Protein AF-A0A094FTR7-F1 (afdb_monomer_lite)

Structure (mmCIF, N/CA/C/O backbone):
data_AF-A0A094FTR7-F1
#
_entry.id   AF-A0A094FTR7-F1
#
loop_
_atom_site.group_PDB
_atom_site.id
_atom_site.type_symbol
_atom_site.label_atom_id
_atom_site.label_alt_id
_atom_site.label_comp_id
_atom_site.label_asym_id
_atom_site.label_entity_id
_atom_site.label_seq_id
_atom_site.pdbx_PDB_ins_code
_atom_site.Cartn_x
_atom_site.Cartn_y
_atom_site.Cartn_z
_atom_site.occupancy
_atom_site.B_iso_or_equiv
_atom_site.auth_seq_id
_atom_site.auth_comp_id
_atom_site.auth_asym_id
_atom_site.auth_atom_id
_atom_site.pdbx_PDB_model_num
ATOM 1 N N . MET A 1 1 ? 29.948 -7.584 -1.948 1.00 52.72 1 MET A N 1
ATOM 2 C CA . MET A 1 1 ? 29.540 -8.337 -3.158 1.00 52.72 1 MET A CA 1
ATOM 3 C C . MET A 1 1 ? 30.777 -8.571 -4.009 1.00 52.72 1 MET A C 1
ATOM 5 O O . MET A 1 1 ? 31.458 -7.601 -4.299 1.00 52.72 1 MET A O 1
ATOM 9 N N . LEU A 1 2 ? 31.102 -9.826 -4.336 1.00 56.22 2 LEU A N 1
ATOM 10 C CA . LEU A 1 2 ? 32.446 -10.232 -4.783 1.00 56.22 2 LEU A CA 1
ATOM 11 C C . LEU A 1 2 ? 32.675 -10.207 -6.314 1.00 56.22 2 LEU A C 1
ATOM 13 O O . LEU A 1 2 ? 33.816 -10.336 -6.733 1.00 56.22 2 LEU A O 1
ATOM 17 N N . PHE A 1 3 ? 31.630 -10.044 -7.142 1.00 70.44 3 PHE A N 1
ATOM 18 C CA . PHE A 1 3 ? 31.714 -10.298 -8.597 1.00 70.44 3 PHE A CA 1
ATOM 19 C C . PHE A 1 3 ? 31.201 -9.174 -9.520 1.00 70.44 3 PHE A C 1
ATOM 21 O O . PHE A 1 3 ? 31.136 -9.369 -10.723 1.00 70.44 3 PHE A O 1
ATOM 28 N N . GLY A 1 4 ? 30.809 -8.002 -9.007 1.00 75.88 4 GLY A N 1
ATOM 29 C CA . GLY A 1 4 ? 30.413 -6.854 -9.852 1.00 75.88 4 GLY A CA 1
ATOM 30 C C . GLY A 1 4 ? 29.064 -6.965 -10.591 1.00 75.88 4 GLY A C 1
ATOM 31 O O . GLY A 1 4 ? 28.481 -5.940 -10.920 1.00 75.88 4 GLY A O 1
ATOM 32 N N . TYR A 1 5 ? 28.486 -8.160 -10.737 1.00 84.12 5 TYR A N 1
ATOM 33 C CA . TYR A 1 5 ? 27.235 -8.415 -11.478 1.00 84.12 5 TYR A CA 1
ATOM 34 C C . TYR A 1 5 ? 25.938 -7.923 -10.814 1.00 84.12 5 TYR A C 1
ATOM 36 O O . TYR A 1 5 ? 24.842 -8.304 -11.218 1.00 84.12 5 TYR A O 1
ATOM 44 N N . ARG A 1 6 ? 26.027 -7.092 -9.768 1.00 85.50 6 ARG A N 1
ATOM 45 C CA . ARG A 1 6 ? 24.853 -6.626 -9.015 1.00 85.50 6 ARG A CA 1
ATOM 46 C C . ARG A 1 6 ? 23.843 -5.943 -9.937 1.00 85.50 6 ARG A C 1
ATOM 48 O O . ARG A 1 6 ? 22.662 -6.262 -9.880 1.00 85.50 6 ARG A O 1
ATOM 55 N N . MET A 1 7 ? 24.313 -5.006 -10.758 1.00 85.25 7 MET A N 1
ATOM 56 C CA . MET A 1 7 ? 23.433 -4.217 -11.622 1.00 85.25 7 MET A CA 1
ATOM 57 C C . MET A 1 7 ? 22.821 -5.063 -12.732 1.00 85.25 7 MET A C 1
ATOM 59 O O . MET A 1 7 ? 21.637 -4.931 -13.010 1.00 85.25 7 MET A O 1
ATOM 63 N N . GLU A 1 8 ? 23.582 -5.992 -13.301 1.00 87.62 8 GLU A N 1
ATOM 64 C CA . GLU A 1 8 ? 23.090 -6.908 -14.332 1.00 87.62 8 GLU A CA 1
ATOM 65 C C . GLU A 1 8 ? 22.018 -7.854 -13.785 1.00 87.62 8 GLU A C 1
ATOM 67 O O . GLU A 1 8 ? 20.966 -8.007 -14.402 1.00 87.62 8 GLU A O 1
ATOM 72 N N . ALA A 1 9 ? 22.233 -8.419 -12.592 1.00 90.00 9 ALA A N 1
ATOM 73 C CA . ALA A 1 9 ? 21.242 -9.256 -11.922 1.00 90.00 9 ALA A CA 1
ATOM 74 C C . ALA A 1 9 ? 19.957 -8.475 -11.600 1.00 90.00 9 ALA A C 1
ATOM 76 O O . ALA A 1 9 ? 18.862 -8.960 -11.880 1.00 90.00 9 ALA A O 1
ATOM 77 N N . ILE A 1 10 ? 20.080 -7.250 -11.073 1.00 89.44 10 ILE A N 1
ATOM 78 C CA . ILE A 1 10 ? 18.929 -6.366 -10.826 1.00 89.44 10 ILE A CA 1
ATOM 79 C C . ILE A 1 10 ? 18.196 -6.065 -12.138 1.00 89.44 10 ILE A C 1
ATOM 81 O O . ILE A 1 10 ? 16.976 -6.153 -12.186 1.00 89.44 10 ILE A O 1
ATOM 85 N N . SER A 1 11 ? 18.932 -5.779 -13.210 1.00 91.56 11 SER A N 1
ATOM 86 C CA . SER A 1 11 ? 18.371 -5.462 -14.524 1.00 91.56 11 SER A CA 1
ATOM 87 C C . SER A 1 11 ? 17.614 -6.643 -15.149 1.00 91.56 11 SER A C 1
ATOM 89 O O . SER A 1 11 ? 16.580 -6.448 -15.787 1.00 91.56 11 SER A O 1
ATOM 91 N N . ILE A 1 12 ? 18.085 -7.879 -14.939 1.00 93.31 12 ILE A N 1
ATOM 92 C CA . ILE A 1 12 ? 17.362 -9.099 -15.337 1.00 93.31 12 ILE A CA 1
ATOM 93 C C . ILE A 1 12 ? 16.065 -9.234 -14.537 1.00 93.31 12 ILE A C 1
ATOM 95 O O . ILE A 1 12 ? 15.019 -9.472 -15.128 1.00 93.31 12 ILE A O 1
ATOM 99 N N . LEU A 1 13 ? 16.100 -9.036 -13.216 1.00 93.06 13 LEU A N 1
ATOM 100 C CA . LEU A 1 13 ? 14.882 -9.066 -12.400 1.00 93.06 13 LEU A CA 1
ATOM 101 C C . LEU A 1 13 ? 13.887 -7.979 -12.833 1.00 93.06 13 LEU A C 1
ATOM 103 O O . LEU A 1 13 ? 12.698 -8.260 -12.978 1.00 93.06 13 LEU A O 1
ATOM 107 N N . GLY A 1 14 ? 14.370 -6.768 -13.111 1.00 91.81 14 GLY A N 1
ATOM 108 C CA . GLY A 1 14 ? 13.555 -5.675 -13.632 1.00 91.81 14 GLY A CA 1
ATOM 109 C C . GLY A 1 14 ? 12.825 -6.066 -14.917 1.00 91.81 14 GLY A C 1
ATOM 110 O O . GLY A 1 14 ? 11.600 -5.969 -14.996 1.00 91.81 14 GLY A O 1
ATOM 111 N N . ARG A 1 15 ? 13.562 -6.595 -15.899 1.00 92.56 15 ARG A N 1
ATOM 112 C CA . ARG A 1 15 ? 12.998 -6.965 -17.205 1.00 92.56 15 ARG A CA 1
ATOM 113 C C . ARG A 1 15 ? 12.105 -8.197 -17.177 1.00 92.56 15 ARG A C 1
ATOM 115 O O . ARG A 1 15 ? 11.025 -8.158 -17.755 1.00 92.56 15 ARG A O 1
ATOM 122 N N . GLU A 1 16 ? 12.556 -9.269 -16.539 1.00 94.31 16 GLU A N 1
ATOM 123 C CA . GLU A 1 16 ? 11.939 -10.595 -16.670 1.00 94.31 16 GLU A CA 1
ATOM 124 C C . GLU A 1 16 ? 10.885 -10.875 -15.591 1.00 94.31 16 GLU A C 1
ATOM 126 O O . GLU A 1 16 ? 10.042 -11.753 -15.759 1.00 94.31 16 GLU A O 1
ATOM 131 N N . VAL A 1 17 ? 10.925 -10.154 -14.464 1.00 93.00 17 VAL A N 1
ATOM 132 C CA . VAL A 1 17 ? 10.054 -10.415 -13.305 1.00 93.00 17 VAL A CA 1
ATOM 133 C C . VAL A 1 17 ? 9.151 -9.223 -13.020 1.00 93.00 17 VAL A C 1
ATOM 135 O O . VAL A 1 17 ? 7.939 -9.399 -12.885 1.00 93.00 17 VAL A O 1
ATOM 138 N N . MET A 1 18 ? 9.715 -8.019 -12.936 1.00 93.81 18 MET A N 1
ATOM 139 C CA . MET A 1 18 ? 8.981 -6.831 -12.494 1.00 93.81 18 MET A CA 1
ATOM 140 C C . MET A 1 18 ? 8.134 -6.213 -13.611 1.00 93.81 18 MET A C 1
ATOM 142 O O . MET A 1 18 ? 6.941 -6.000 -13.416 1.00 93.81 18 MET A O 1
ATOM 146 N N . ASN A 1 19 ? 8.700 -5.989 -14.800 1.00 93.38 19 ASN A N 1
ATOM 147 C CA . ASN A 1 19 ? 7.957 -5.399 -15.920 1.00 93.38 19 ASN A CA 1
ATOM 148 C C . ASN A 1 19 ? 6.713 -6.203 -16.339 1.00 93.38 19 ASN A C 1
ATOM 150 O O . ASN A 1 19 ? 5.685 -5.571 -16.567 1.00 93.38 19 ASN A O 1
ATOM 154 N N . PRO A 1 20 ? 6.729 -7.553 -16.404 1.00 95.00 20 PRO A N 1
ATOM 155 C CA . PRO A 1 20 ? 5.530 -8.318 -16.754 1.00 95.00 20 PRO A CA 1
ATOM 156 C C . PRO A 1 20 ? 4.372 -8.154 -15.764 1.00 95.00 20 PRO A C 1
ATOM 158 O O . PRO A 1 20 ? 3.220 -8.336 -16.143 1.00 95.00 20 PRO A O 1
ATOM 161 N N . ARG A 1 21 ? 4.669 -7.822 -14.501 1.00 93.50 21 ARG A N 1
ATOM 162 C CA . ARG A 1 21 ? 3.660 -7.530 -13.471 1.00 93.50 21 ARG A CA 1
ATOM 163 C C . ARG A 1 21 ? 3.138 -6.095 -13.564 1.00 93.50 21 ARG A C 1
ATOM 165 O O . ARG A 1 21 ? 2.007 -5.832 -13.164 1.00 93.50 21 ARG A O 1
ATOM 172 N N . GLY A 1 22 ? 3.959 -5.174 -14.067 1.00 92.75 22 GLY A N 1
ATOM 173 C CA . GLY A 1 22 ? 3.691 -3.739 -14.011 1.00 92.75 22 GLY A CA 1
ATOM 174 C C . GLY A 1 22 ? 3.701 -3.202 -12.578 1.00 92.75 22 GLY A C 1
ATOM 175 O O . GLY A 1 22 ? 3.926 -3.938 -11.610 1.00 92.75 22 GLY A O 1
ATOM 176 N N . LEU A 1 23 ? 3.452 -1.901 -12.428 1.00 90.56 23 LEU A N 1
ATOM 177 C CA . LEU A 1 23 ? 3.469 -1.254 -11.116 1.00 90.56 23 LEU A CA 1
ATOM 178 C C . LEU A 1 23 ? 2.322 -1.758 -10.233 1.00 90.56 23 LEU A C 1
ATOM 180 O O . LEU A 1 23 ? 2.530 -2.095 -9.070 1.00 90.56 23 LEU A O 1
ATOM 184 N N . ILE A 1 24 ? 1.120 -1.851 -10.806 1.00 92.75 24 ILE A N 1
ATOM 185 C CA . ILE A 1 24 ? -0.082 -2.293 -10.087 1.00 92.75 24 ILE A CA 1
ATOM 186 C C . ILE A 1 24 ? 0.038 -3.759 -9.660 1.00 92.75 24 ILE A C 1
ATOM 188 O O . ILE A 1 24 ? -0.253 -4.077 -8.510 1.00 92.75 24 ILE A O 1
ATOM 192 N N . GLY A 1 25 ? 0.506 -4.647 -10.546 1.00 94.31 25 GLY A N 1
ATOM 193 C CA . GLY A 1 25 ? 0.660 -6.064 -10.209 1.00 94.31 25 GLY A CA 1
ATOM 194 C C . GLY A 1 25 ? 1.690 -6.293 -9.104 1.00 94.31 25 GLY A C 1
ATOM 195 O O . GLY A 1 25 ? 1.465 -7.109 -8.219 1.00 94.31 25 GLY A O 1
ATOM 196 N N . LEU A 1 26 ? 2.780 -5.518 -9.079 1.00 92.31 26 LEU A N 1
ATOM 197 C CA . LEU A 1 26 ? 3.721 -5.544 -7.953 1.00 92.31 26 LEU A CA 1
ATOM 198 C C . LEU A 1 26 ? 3.116 -4.993 -6.658 1.00 92.31 26 LEU A C 1
ATOM 200 O O . LEU A 1 26 ? 3.463 -5.448 -5.567 1.00 92.31 26 LEU A O 1
ATOM 204 N N . GLY A 1 27 ? 2.202 -4.033 -6.767 1.00 92.25 27 GLY A N 1
ATOM 205 C CA . GLY A 1 27 ? 1.388 -3.586 -5.647 1.00 92.25 27 GLY A CA 1
ATOM 206 C C . GLY A 1 27 ? 0.524 -4.713 -5.071 1.00 92.25 27 GLY A C 1
ATOM 207 O O . GLY A 1 27 ? 0.501 -4.893 -3.856 1.00 92.25 27 GLY A O 1
ATOM 208 N N . TYR A 1 28 ? -0.106 -5.526 -5.924 1.00 95.50 28 TYR A N 1
ATOM 209 C CA . TYR A 1 28 ? -0.847 -6.719 -5.493 1.00 95.50 28 TYR A CA 1
ATOM 210 C C . TYR A 1 28 ? 0.059 -7.765 -4.843 1.00 95.50 28 TYR A C 1
ATOM 212 O O . TYR A 1 28 ? -0.261 -8.251 -3.763 1.00 95.50 28 TYR A O 1
ATOM 220 N N . ASP A 1 29 ? 1.228 -8.041 -5.427 1.00 94.31 29 ASP A N 1
ATOM 221 C CA . ASP A 1 29 ? 2.216 -8.937 -4.813 1.00 94.31 29 ASP A CA 1
ATOM 222 C C . ASP A 1 29 ? 2.646 -8.425 -3.424 1.00 94.31 29 ASP A C 1
ATOM 224 O O . ASP A 1 29 ? 2.826 -9.206 -2.492 1.00 94.31 29 ASP A O 1
ATOM 228 N N . THR A 1 30 ? 2.776 -7.107 -3.253 1.00 91.19 30 THR A N 1
ATOM 229 C CA . THR A 1 30 ? 3.115 -6.513 -1.950 1.00 91.19 30 THR A CA 1
ATOM 230 C C . THR A 1 30 ? 2.000 -6.744 -0.930 1.00 91.19 30 THR A C 1
ATOM 232 O O . THR A 1 30 ? 2.278 -7.114 0.208 1.00 91.19 30 THR A O 1
ATOM 235 N N . ILE A 1 31 ? 0.739 -6.567 -1.331 1.00 93.38 31 ILE A N 1
ATOM 236 C CA . ILE A 1 31 ? -0.428 -6.831 -0.475 1.00 93.38 31 ILE A CA 1
ATOM 237 C C . ILE A 1 31 ? -0.462 -8.305 -0.060 1.00 93.38 31 ILE A C 1
ATOM 239 O O . ILE A 1 31 ? -0.669 -8.609 1.115 1.00 93.38 31 ILE A O 1
ATOM 243 N N . ASP A 1 32 ? -0.202 -9.202 -1.007 1.00 93.88 32 ASP A N 1
ATOM 244 C CA . ASP A 1 32 ? -0.304 -10.646 -0.819 1.00 93.88 32 ASP A CA 1
ATOM 245 C C . ASP A 1 32 ? 0.809 -11.232 0.050 1.00 93.88 32 ASP A C 1
ATOM 247 O O . ASP A 1 32 ? 0.559 -12.139 0.847 1.00 93.88 32 ASP A O 1
ATOM 251 N N . TYR A 1 33 ? 2.040 -10.750 -0.129 1.00 90.44 33 TYR A N 1
ATOM 252 C CA . TYR A 1 33 ? 3.232 -11.428 0.383 1.00 90.44 33 TYR A CA 1
ATOM 253 C C . TYR A 1 33 ? 4.028 -10.617 1.407 1.00 90.44 33 TYR A C 1
ATOM 255 O O . TYR A 1 33 ? 4.888 -11.194 2.067 1.00 90.44 33 TYR A O 1
ATOM 263 N N . CYS A 1 34 ? 3.745 -9.321 1.581 1.00 88.19 34 CYS A N 1
ATOM 264 C CA . CYS A 1 34 ? 4.453 -8.457 2.537 1.00 88.19 34 CYS A CA 1
ATOM 265 C C . CYS A 1 34 ? 3.591 -8.061 3.748 1.00 88.19 34 CYS A C 1
ATOM 267 O O . CYS A 1 34 ? 3.825 -7.029 4.381 1.00 88.19 34 CYS A O 1
ATOM 269 N N . GLY A 1 35 ? 2.570 -8.861 4.071 1.00 85.00 35 GLY A N 1
ATOM 270 C CA . GLY A 1 35 ? 1.661 -8.591 5.186 1.00 85.00 35 GLY A CA 1
ATOM 271 C C . GLY A 1 35 ? 2.378 -8.471 6.532 1.00 85.00 35 GLY A C 1
ATOM 272 O O . GLY A 1 35 ? 2.071 -7.568 7.304 1.00 85.00 35 GLY A O 1
ATOM 273 N N . ALA A 1 36 ? 3.387 -9.313 6.785 1.00 81.31 36 ALA A N 1
ATOM 274 C CA . ALA A 1 36 ? 4.169 -9.257 8.019 1.00 81.31 36 ALA A CA 1
ATOM 275 C C . ALA A 1 36 ? 4.879 -7.902 8.171 1.00 81.31 36 ALA A C 1
ATOM 277 O O . ALA A 1 36 ? 4.792 -7.276 9.224 1.00 81.31 36 ALA A O 1
ATOM 278 N N . GLU A 1 37 ? 5.513 -7.416 7.104 1.00 80.81 37 GLU A N 1
ATOM 279 C CA . GLU A 1 37 ? 6.200 -6.128 7.055 1.00 80.81 37 GLU A CA 1
ATOM 280 C C . GLU A 1 37 ? 5.239 -4.944 7.215 1.00 80.81 37 GLU A C 1
ATOM 282 O O . GLU A 1 37 ? 5.596 -3.958 7.860 1.00 80.81 37 GLU A O 1
ATOM 287 N N . LEU A 1 38 ? 4.030 -5.033 6.652 1.00 82.38 38 LEU A N 1
ATOM 288 C CA . LEU A 1 38 ? 2.992 -4.003 6.773 1.00 82.38 38 LEU A CA 1
ATOM 289 C C . LEU A 1 38 ? 2.382 -3.961 8.178 1.00 82.38 38 LEU A C 1
ATOM 291 O O . LEU A 1 38 ? 2.144 -2.880 8.725 1.00 82.38 38 LEU A O 1
ATOM 295 N N . ALA A 1 39 ? 2.156 -5.132 8.769 1.00 75.06 39 ALA A N 1
ATOM 296 C CA . ALA A 1 39 ? 1.552 -5.259 10.081 1.00 75.06 39 ALA A CA 1
ATOM 297 C C . ALA A 1 39 ? 2.498 -4.845 11.206 1.00 75.06 39 ALA A C 1
ATOM 299 O O . ALA A 1 39 ? 1.999 -4.378 12.226 1.00 75.06 39 ALA A O 1
ATOM 300 N N . THR A 1 40 ? 3.824 -5.002 11.030 1.00 64.50 40 THR A N 1
ATOM 301 C CA . THR A 1 40 ? 4.800 -5.040 12.133 1.00 64.50 40 THR A CA 1
ATOM 302 C C . THR A 1 40 ? 4.502 -4.039 13.251 1.00 64.50 40 THR A C 1
ATOM 304 O O . THR A 1 40 ? 4.806 -2.845 13.187 1.00 64.50 40 THR A O 1
ATOM 307 N N . VAL A 1 41 ? 3.927 -4.609 14.303 1.00 48.28 41 VAL A N 1
ATOM 308 C CA . VAL A 1 41 ? 3.957 -4.192 15.700 1.00 48.28 41 VAL A CA 1
ATOM 309 C C . VAL A 1 41 ? 5.062 -5.034 16.314 1.00 48.28 41 VAL A C 1
ATOM 311 O O . VAL A 1 41 ? 5.202 -6.185 15.905 1.00 48.28 41 VAL A O 1
ATOM 314 N N . CYS A 1 42 ? 5.848 -4.468 17.234 1.00 42.00 42 CYS A N 1
ATOM 315 C CA . CYS A 1 42 ? 6.909 -5.130 18.005 1.00 42.00 42 CYS A CA 1
ATOM 316 C C . CYS A 1 42 ? 6.985 -6.660 17.817 1.00 42.00 42 CYS A C 1
ATOM 318 O O . CYS A 1 42 ? 6.064 -7.354 18.257 1.00 42.00 42 CYS A O 1
ATOM 320 N N . PRO A 1 43 ? 8.056 -7.194 17.203 1.00 44.06 43 PRO A N 1
ATOM 321 C CA . PRO A 1 43 ? 8.167 -8.626 16.965 1.00 44.06 43 PRO A CA 1
ATOM 322 C C . PRO A 1 43 ? 7.948 -9.430 18.255 1.00 44.06 43 PRO A C 1
ATOM 324 O O . PRO A 1 43 ? 8.353 -8.964 19.329 1.00 44.06 43 PRO A O 1
ATOM 327 N N . PRO A 1 44 ? 7.346 -10.635 18.178 1.00 44.22 44 PRO A N 1
ATOM 328 C CA . PRO A 1 44 ? 7.236 -11.506 19.338 1.00 44.22 44 PRO A CA 1
ATOM 329 C C . PRO A 1 44 ? 8.632 -11.714 19.947 1.00 44.22 44 PRO A C 1
ATOM 331 O O . PRO A 1 44 ? 9.614 -11.796 19.204 1.00 44.22 44 PRO A O 1
ATOM 334 N N . PRO A 1 45 ? 8.753 -11.814 21.283 1.00 50.78 45 PRO A N 1
ATOM 335 C CA . PRO A 1 45 ? 10.051 -11.926 21.958 1.00 50.78 45 PRO A CA 1
ATOM 336 C C . PRO A 1 45 ? 10.865 -13.142 21.490 1.00 50.78 45 PRO A C 1
ATOM 338 O O . PRO A 1 45 ? 12.085 -13.165 21.620 1.00 50.78 45 PRO A O 1
ATOM 341 N N . GLU A 1 46 ? 10.185 -14.132 20.915 1.00 51.00 46 GLU A N 1
ATOM 342 C CA . GLU A 1 46 ? 10.755 -15.353 20.351 1.00 51.00 46 GLU A CA 1
ATOM 343 C C . GLU A 1 46 ? 11.400 -15.142 18.969 1.00 51.00 46 GLU A C 1
ATOM 345 O O . GLU A 1 46 ? 12.203 -15.968 18.537 1.00 51.00 46 GLU A O 1
ATOM 350 N N . PHE A 1 47 ? 11.085 -14.036 18.280 1.00 49.72 47 PHE A N 1
ATOM 351 C CA . PHE A 1 47 ? 11.573 -13.724 16.935 1.00 49.72 47 PHE A CA 1
ATOM 352 C C . PHE A 1 47 ? 11.878 -12.224 16.757 1.00 49.72 47 PHE A C 1
ATOM 354 O O . PHE A 1 47 ? 11.221 -11.547 15.965 1.00 49.72 47 PHE A O 1
ATOM 361 N N . PRO A 1 48 ? 12.866 -11.665 17.484 1.00 51.19 48 PRO A N 1
ATOM 362 C CA . PRO A 1 48 ? 13.204 -10.251 17.386 1.00 51.19 48 PRO A CA 1
ATOM 363 C C . PRO A 1 48 ? 13.654 -9.913 15.961 1.00 51.19 48 PRO A C 1
ATOM 365 O O . PRO A 1 48 ? 14.719 -10.332 15.507 1.00 51.19 48 PRO A O 1
ATOM 368 N N . LEU A 1 49 ? 12.840 -9.139 15.247 1.00 48.88 49 LEU A N 1
ATOM 369 C CA . LEU A 1 49 ? 13.252 -8.552 13.983 1.00 48.88 49 LEU A CA 1
ATOM 370 C C . LEU A 1 49 ? 14.352 -7.504 14.249 1.00 48.88 49 LEU A C 1
ATOM 372 O O . LEU A 1 49 ? 14.300 -6.794 15.260 1.00 48.88 49 LEU A O 1
ATOM 376 N N . PRO A 1 50 ? 15.370 -7.392 13.376 1.00 44.78 50 PRO A N 1
ATOM 377 C CA . PRO A 1 50 ? 16.380 -6.350 13.503 1.00 44.78 50 PRO A CA 1
ATOM 378 C C . PRO A 1 50 ? 15.713 -4.961 13.494 1.00 44.78 50 PRO A C 1
ATOM 380 O O . PRO A 1 50 ? 14.682 -4.791 12.849 1.00 44.78 50 PRO A O 1
ATOM 383 N N . PRO A 1 51 ? 16.308 -3.930 14.124 1.00 45.09 51 PRO A N 1
ATOM 384 C CA . PRO A 1 51 ? 15.735 -2.575 14.249 1.00 45.09 51 PRO A CA 1
ATOM 385 C C . PRO A 1 51 ? 15.496 -1.823 12.917 1.00 45.09 51 PRO A C 1
ATOM 387 O O . PRO A 1 51 ? 15.228 -0.627 12.923 1.00 45.09 51 PRO A O 1
ATOM 390 N N . LEU A 1 52 ? 15.622 -2.504 11.775 1.00 38.12 52 LEU A N 1
ATOM 391 C CA . LEU A 1 52 ? 15.537 -1.987 10.409 1.00 38.12 52 LEU A CA 1
ATOM 392 C C . LEU A 1 52 ? 14.360 -2.568 9.602 1.00 38.12 52 LEU A C 1
ATOM 394 O O . LEU A 1 52 ? 14.170 -2.167 8.455 1.00 38.12 52 LEU A O 1
ATOM 398 N N . THR A 1 53 ? 13.584 -3.511 10.144 1.00 41.75 53 THR A N 1
ATOM 399 C CA . THR A 1 53 ? 12.349 -3.986 9.494 1.00 41.75 53 THR A CA 1
ATOM 400 C C . THR A 1 53 ? 11.231 -2.981 9.716 1.00 41.75 53 THR A C 1
ATOM 402 O O . THR A 1 53 ? 10.961 -2.594 10.850 1.00 41.75 53 THR A O 1
ATOM 405 N N . SER A 1 54 ? 10.615 -2.556 8.616 1.00 45.34 54 SER A N 1
ATOM 406 C CA . SER A 1 54 ? 9.506 -1.607 8.534 1.00 45.34 54 SER A CA 1
ATOM 407 C C . SER A 1 54 ? 8.427 -1.875 9.583 1.00 45.34 54 SER A C 1
ATOM 409 O O . SER A 1 54 ? 7.701 -2.855 9.499 1.00 45.34 54 SER A O 1
ATOM 411 N N . GLN A 1 55 ? 8.327 -0.981 10.561 1.00 56.88 55 GLN A N 1
ATOM 412 C CA . GLN A 1 55 ? 7.239 -0.926 11.530 1.00 56.88 55 GLN A CA 1
ATOM 413 C C . GLN A 1 55 ? 6.262 0.128 11.027 1.00 56.88 55 GLN A C 1
ATOM 415 O O . GLN A 1 55 ? 6.545 1.321 11.120 1.00 56.88 55 GLN A O 1
ATOM 420 N N . ALA A 1 56 ? 5.184 -0.305 10.374 1.00 68.50 56 ALA A N 1
ATOM 421 C CA . ALA A 1 56 ? 4.249 0.617 9.743 1.00 68.50 56 ALA A CA 1
ATOM 422 C C . ALA A 1 56 ? 3.014 0.824 10.621 1.00 68.50 56 ALA A C 1
ATOM 424 O O . ALA A 1 56 ? 2.963 1.783 11.387 1.00 68.50 56 ALA A O 1
ATOM 425 N N . LEU A 1 57 ? 2.027 -0.070 10.541 1.00 75.06 57 LEU A N 1
ATOM 426 C CA . LEU A 1 57 ? 0.699 0.175 11.115 1.00 75.06 57 LEU A CA 1
ATOM 427 C C . LEU A 1 57 ? 0.673 0.080 12.648 1.00 75.06 57 LEU A C 1
ATOM 429 O O . LEU A 1 57 ? -0.008 0.865 13.308 1.00 75.06 57 LEU A O 1
ATOM 433 N N . GLY A 1 58 ? 1.476 -0.811 13.232 1.00 76.69 58 GLY A N 1
ATOM 434 C CA . GLY A 1 58 ? 1.566 -0.982 14.683 1.00 76.69 58 GLY A CA 1
ATOM 435 C C . GLY A 1 58 ? 2.018 0.239 15.469 1.00 76.69 58 GLY A C 1
ATOM 436 O O . GLY A 1 58 ? 1.549 0.476 16.587 1.00 76.69 58 GLY A O 1
ATOM 437 N N . GLU A 1 59 ? 2.916 1.030 14.884 1.00 82.12 59 GLU A N 1
ATOM 438 C CA . GLU A 1 59 ? 3.426 2.248 15.514 1.00 82.12 59 GLU A CA 1
ATOM 439 C C . GLU A 1 59 ? 2.316 3.281 15.699 1.00 82.12 59 GLU A C 1
ATOM 441 O O . GLU A 1 59 ? 2.257 3.940 16.738 1.00 82.12 59 GLU A O 1
ATOM 446 N N . PHE A 1 60 ? 1.363 3.356 14.767 1.00 84.31 60 PHE A N 1
ATOM 447 C CA . PHE A 1 60 ? 0.225 4.257 14.914 1.00 84.31 60 PHE A CA 1
ATOM 448 C C . PHE A 1 60 ? -0.636 3.889 16.129 1.00 84.31 60 PHE A C 1
ATOM 450 O O . PHE A 1 60 ? -1.049 4.775 16.878 1.00 84.31 60 PHE A O 1
ATOM 457 N N . ALA A 1 61 ? -0.821 2.596 16.413 1.00 84.50 61 ALA A N 1
ATOM 458 C CA . ALA A 1 61 ? -1.577 2.146 17.580 1.00 84.50 61 ALA A CA 1
ATOM 459 C C . ALA A 1 61 ? -0.837 2.429 18.900 1.00 84.50 61 ALA A C 1
ATOM 461 O O . ALA A 1 61 ? -1.411 2.938 19.865 1.00 84.50 61 ALA A O 1
ATOM 462 N N . SER A 1 62 ? 0.455 2.105 18.967 1.00 74.06 62 SER A N 1
ATOM 463 C CA . SER A 1 62 ? 1.154 1.910 20.248 1.00 74.06 62 SER A CA 1
ATOM 464 C C . SER A 1 62 ? 2.182 2.987 20.577 1.00 74.06 62 SER A C 1
ATOM 466 O O . SER A 1 62 ? 2.506 3.175 21.750 1.00 74.06 62 SER A O 1
ATOM 468 N N . SER A 1 63 ? 2.677 3.728 19.584 1.00 73.62 63 SER A N 1
ATOM 469 C CA . SER A 1 63 ? 3.803 4.632 19.803 1.00 73.62 63 SER A CA 1
ATOM 470 C C . SER A 1 63 ? 3.409 5.811 20.700 1.00 73.62 63 SER A C 1
ATOM 472 O O . SER A 1 63 ? 2.385 6.460 20.448 1.00 73.62 63 SER A O 1
ATOM 474 N N . PRO A 1 64 ? 4.205 6.132 21.737 1.00 70.44 64 PRO A N 1
ATOM 475 C CA . PRO A 1 64 ? 4.091 7.395 22.459 1.00 70.44 64 PRO A CA 1
ATOM 476 C C . PRO A 1 64 ? 4.791 8.547 21.715 1.00 70.44 64 PRO A C 1
ATOM 478 O O . PRO A 1 64 ? 4.798 9.672 22.205 1.00 70.44 64 PRO A O 1
ATOM 481 N N . ARG A 1 65 ? 5.429 8.281 20.563 1.00 71.00 65 ARG A N 1
ATOM 482 C CA . ARG A 1 65 ? 6.347 9.199 19.867 1.00 71.00 65 ARG A CA 1
ATOM 483 C C . ARG A 1 65 ? 5.709 9.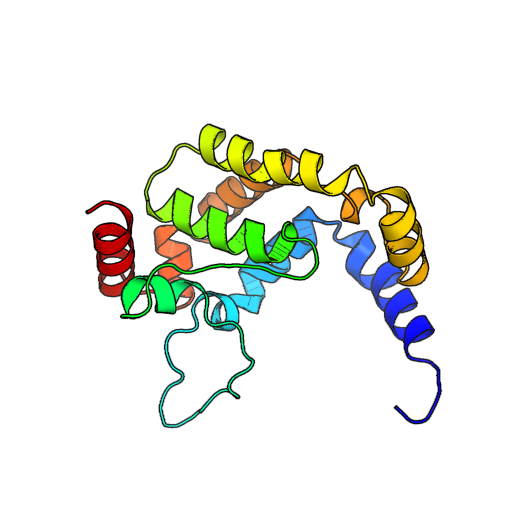890 18.665 1.00 71.00 65 ARG A C 1
ATOM 485 O O . ARG A 1 65 ? 6.297 9.946 17.591 1.00 71.00 65 ARG A O 1
ATOM 492 N N . TYR A 1 66 ? 4.514 10.428 18.852 1.00 79.81 66 TYR A N 1
ATOM 493 C CA . TYR A 1 66 ? 3.924 11.316 17.856 1.00 79.81 66 TYR A CA 1
ATOM 494 C C . TYR A 1 66 ? 4.669 12.665 17.821 1.00 79.81 66 TYR A C 1
ATOM 496 O O . TYR A 1 66 ? 5.105 13.136 18.878 1.00 79.81 66 TYR A O 1
ATOM 504 N N . PRO A 1 67 ? 4.807 13.309 16.643 1.00 87.25 67 PRO A N 1
ATOM 505 C CA . PRO A 1 67 ? 4.278 12.914 15.325 1.00 87.25 67 PRO A CA 1
ATOM 506 C C . PRO A 1 67 ? 5.112 11.838 14.590 1.00 87.25 67 PRO A C 1
ATOM 508 O O . PRO A 1 67 ? 6.328 11.774 14.755 1.00 87.25 67 PRO A O 1
ATOM 511 N N . ILE A 1 68 ? 4.459 11.030 13.739 1.00 84.81 68 ILE A N 1
ATOM 512 C CA . ILE A 1 68 ? 5.082 9.959 12.929 1.00 84.81 68 ILE A CA 1
ATOM 513 C C . ILE A 1 68 ? 5.303 10.437 11.484 1.00 84.81 68 ILE A C 1
ATOM 515 O O . ILE A 1 68 ? 4.384 10.959 10.856 1.00 84.81 68 ILE A O 1
ATOM 519 N N . LEU A 1 69 ? 6.506 10.211 10.939 1.00 86.06 69 LEU A N 1
ATOM 520 C CA . LEU A 1 69 ? 6.827 10.397 9.518 1.00 86.06 69 LEU A CA 1
ATOM 521 C C . LEU A 1 69 ? 7.009 9.034 8.842 1.00 86.06 69 LEU A C 1
ATOM 523 O O . LEU A 1 69 ? 7.926 8.290 9.188 1.00 86.06 69 LEU A O 1
ATOM 527 N N . VAL A 1 70 ? 6.186 8.741 7.835 1.00 85.88 70 VAL A N 1
ATOM 528 C CA . VAL A 1 70 ? 6.346 7.560 6.974 1.00 85.88 70 VAL A CA 1
ATOM 529 C C . VAL A 1 70 ? 7.032 7.984 5.683 1.00 85.88 70 VAL A C 1
ATOM 531 O O . VAL A 1 70 ? 6.538 8.853 4.970 1.00 85.88 70 VAL A O 1
ATOM 534 N N . HIS A 1 71 ? 8.156 7.354 5.348 1.00 84.12 71 HIS A N 1
ATOM 535 C CA . HIS A 1 71 ? 8.846 7.606 4.087 1.00 84.12 71 HIS A CA 1
ATOM 536 C C . HIS A 1 71 ? 9.424 6.318 3.495 1.00 84.12 71 HIS A C 1
ATOM 538 O O . HIS A 1 71 ? 9.637 5.318 4.177 1.00 84.12 71 HIS A O 1
ATOM 544 N N . CYS A 1 72 ? 9.686 6.355 2.194 1.00 84.44 72 CYS A N 1
ATOM 545 C CA . CYS A 1 72 ? 10.504 5.367 1.506 1.00 84.44 72 CYS A CA 1
ATOM 546 C C . CYS A 1 72 ? 11.587 6.114 0.717 1.00 84.44 72 CYS A C 1
ATOM 548 O O . CYS A 1 72 ? 12.022 7.180 1.148 1.00 84.44 72 CYS A O 1
ATOM 550 N N . THR A 1 73 ? 12.049 5.572 -0.408 1.00 81.38 73 THR A N 1
ATOM 551 C CA . THR A 1 73 ? 13.039 6.257 -1.253 1.00 81.38 73 THR A CA 1
ATOM 552 C C . THR A 1 73 ? 12.414 7.429 -2.007 1.00 81.38 73 THR A C 1
ATOM 554 O O . THR A 1 73 ? 12.974 8.512 -2.017 1.00 81.38 73 THR A O 1
ATOM 557 N N . GLN A 1 74 ? 11.242 7.211 -2.609 1.00 78.75 74 GLN A N 1
ATOM 558 C CA . GLN A 1 74 ? 10.560 8.186 -3.475 1.00 78.75 74 GLN A CA 1
ATOM 559 C C . GLN A 1 74 ? 9.230 8.676 -2.880 1.00 78.75 74 GLN A C 1
ATOM 561 O O . GLN A 1 74 ? 8.487 9.399 -3.526 1.00 78.75 74 GLN A O 1
ATOM 566 N N . GLY A 1 75 ? 8.868 8.211 -1.681 1.00 81.69 75 GLY A N 1
ATOM 567 C CA . GLY A 1 75 ? 7.609 8.574 -1.022 1.00 81.69 75 GLY A CA 1
ATOM 568 C C . GLY A 1 75 ? 6.324 8.084 -1.705 1.00 81.69 75 GLY A C 1
ATOM 569 O O . GLY A 1 75 ? 5.255 8.397 -1.201 1.00 81.69 75 GLY A O 1
ATOM 570 N N . LYS A 1 76 ? 6.394 7.303 -2.797 1.00 84.19 76 LYS A N 1
ATOM 571 C CA . LYS A 1 76 ? 5.209 6.923 -3.591 1.00 84.19 76 LYS A CA 1
ATOM 572 C C . LYS A 1 76 ? 4.703 5.497 -3.355 1.00 84.19 76 LYS A C 1
ATOM 574 O O . LYS A 1 76 ? 3.531 5.319 -3.073 1.00 84.19 76 LYS A O 1
ATOM 579 N N . ASP A 1 77 ? 5.560 4.475 -3.436 1.00 85.62 77 ASP A N 1
ATOM 580 C CA . ASP A 1 77 ? 5.082 3.083 -3.534 1.00 85.62 77 ASP A CA 1
ATOM 581 C C . ASP A 1 77 ? 4.735 2.505 -2.158 1.00 85.62 77 ASP A C 1
ATOM 583 O O . ASP A 1 77 ? 3.572 2.394 -1.787 1.00 85.62 77 ASP A O 1
ATOM 587 N N . ARG A 1 78 ? 5.759 2.201 -1.349 1.00 87.25 78 ARG A N 1
ATOM 588 C CA . ARG A 1 78 ? 5.579 1.659 0.010 1.00 87.25 78 ARG A CA 1
ATOM 589 C C . ARG A 1 78 ? 4.906 2.663 0.940 1.00 87.25 78 ARG A C 1
ATOM 591 O O . ARG A 1 78 ? 4.045 2.290 1.725 1.00 87.25 78 ARG A O 1
ATOM 598 N N . THR A 1 79 ? 5.291 3.935 0.832 1.00 88.31 79 THR A N 1
ATOM 599 C CA . THR A 1 79 ? 4.650 5.019 1.587 1.00 88.31 79 THR A CA 1
ATOM 600 C C . THR A 1 79 ? 3.191 5.164 1.179 1.00 88.31 79 THR A C 1
ATOM 602 O O . THR A 1 79 ? 2.336 5.142 2.055 1.00 88.31 79 THR A O 1
ATOM 605 N N . GLY A 1 80 ? 2.897 5.229 -0.124 1.00 89.75 80 GLY A N 1
ATOM 606 C CA . GLY A 1 80 ? 1.525 5.329 -0.614 1.00 89.75 80 GLY A CA 1
ATOM 607 C C . GLY A 1 80 ? 0.669 4.157 -0.156 1.00 89.75 80 GLY A C 1
ATOM 608 O O . GLY A 1 80 ? -0.400 4.392 0.385 1.00 89.75 80 GLY A O 1
ATOM 609 N N . LEU A 1 81 ? 1.153 2.915 -0.264 1.00 91.19 81 LEU A N 1
ATOM 610 C CA . LEU A 1 81 ? 0.424 1.737 0.221 1.00 91.19 81 LEU A CA 1
ATOM 611 C C . LEU A 1 81 ? 0.070 1.846 1.714 1.00 91.19 81 LEU A C 1
ATOM 613 O O . LEU A 1 81 ? -1.094 1.694 2.071 1.00 91.19 81 LEU A O 1
ATOM 617 N N . ILE A 1 82 ? 1.043 2.156 2.579 1.00 91.19 82 ILE A N 1
ATOM 618 C CA . ILE A 1 82 ? 0.813 2.280 4.030 1.00 91.19 82 ILE A CA 1
ATOM 619 C C . ILE A 1 82 ? -0.193 3.396 4.336 1.00 91.19 82 ILE A C 1
ATOM 621 O O . ILE A 1 82 ? -1.141 3.179 5.089 1.00 91.19 82 ILE A O 1
ATOM 625 N N . ILE A 1 83 ? -0.000 4.582 3.752 1.00 92.81 83 ILE A N 1
ATOM 626 C CA . ILE A 1 83 ? -0.882 5.732 3.982 1.00 92.81 83 ILE A CA 1
ATOM 627 C C . ILE A 1 83 ? -2.290 5.451 3.456 1.00 92.81 83 ILE A C 1
ATOM 629 O O . ILE A 1 83 ? -3.265 5.760 4.133 1.00 92.81 83 ILE A O 1
ATOM 633 N N . CYS A 1 84 ? -2.424 4.799 2.304 1.00 93.81 84 CYS A N 1
ATOM 634 C CA . CYS A 1 84 ? -3.733 4.475 1.753 1.00 93.81 84 CYS A CA 1
ATOM 635 C C . CYS A 1 84 ? -4.462 3.426 2.596 1.00 93.81 84 CYS A C 1
ATOM 637 O O . CYS A 1 84 ? -5.649 3.596 2.848 1.00 93.81 84 CYS A O 1
ATOM 639 N N . LEU A 1 85 ? -3.769 2.397 3.099 1.00 94.75 85 LEU A N 1
ATOM 640 C CA . LEU A 1 85 ? -4.357 1.441 4.046 1.00 94.75 85 LEU A CA 1
ATOM 641 C C . LEU A 1 85 ? -4.842 2.133 5.329 1.00 94.75 85 LEU A C 1
ATOM 643 O O . LEU A 1 85 ? -5.927 1.817 5.808 1.00 94.75 85 LEU A O 1
ATOM 647 N N . LEU A 1 86 ? -4.083 3.104 5.854 1.00 94.44 86 LEU A N 1
ATOM 648 C CA . LEU A 1 86 ? -4.501 3.907 7.009 1.00 94.44 86 LEU A CA 1
ATOM 649 C C . LEU A 1 86 ? -5.741 4.744 6.701 1.00 94.44 86 LEU A C 1
ATOM 651 O O . LEU A 1 86 ? -6.707 4.692 7.450 1.00 94.44 86 LEU A O 1
ATOM 655 N N . LEU A 1 87 ? -5.743 5.503 5.606 1.00 96.06 87 LEU A N 1
ATOM 656 C CA . LEU A 1 87 ? -6.877 6.361 5.260 1.00 96.06 87 LEU A CA 1
ATOM 657 C C . LEU A 1 87 ? -8.149 5.543 4.990 1.00 96.06 87 LEU A C 1
ATOM 659 O O . LEU A 1 87 ? -9.225 5.936 5.432 1.00 96.06 87 LEU A O 1
ATOM 663 N N . LEU A 1 88 ? -8.027 4.387 4.332 1.00 96.19 88 LEU A N 1
ATOM 664 C CA . LEU A 1 88 ? -9.148 3.468 4.120 1.00 96.19 88 LEU A CA 1
ATOM 665 C C . LEU A 1 88 ? -9.646 2.850 5.436 1.00 96.19 88 LEU A C 1
ATOM 667 O O . LEU A 1 88 ? -10.851 2.730 5.623 1.00 96.19 88 LEU A O 1
ATOM 671 N N . LEU A 1 89 ? -8.750 2.517 6.375 1.00 95.88 89 LEU A N 1
ATOM 672 C CA . LEU A 1 89 ? -9.131 2.076 7.724 1.00 95.88 89 LEU A CA 1
ATOM 673 C C . LEU A 1 89 ? -9.914 3.156 8.494 1.00 95.88 89 LEU A C 1
ATOM 675 O O . LEU A 1 89 ? -10.805 2.830 9.277 1.00 95.88 89 LEU A O 1
ATOM 679 N N . LEU A 1 90 ? -9.578 4.428 8.270 1.00 95.94 90 LEU A N 1
ATOM 680 C CA . LEU A 1 90 ? -10.263 5.592 8.839 1.00 95.94 90 LEU A CA 1
ATOM 681 C C . LEU A 1 90 ? -11.548 5.972 8.078 1.00 95.94 90 LEU A C 1
ATOM 683 O O . LEU A 1 90 ? -12.082 7.059 8.295 1.00 95.94 90 LEU A O 1
ATOM 687 N N . ASP A 1 91 ? -12.025 5.112 7.172 1.00 95.75 91 ASP A N 1
ATOM 688 C CA . ASP A 1 91 ? -13.231 5.310 6.363 1.00 95.75 91 ASP A CA 1
ATOM 689 C C . ASP A 1 91 ? -13.193 6.593 5.495 1.00 95.75 91 ASP A C 1
ATOM 691 O O . ASP A 1 91 ? -14.225 7.173 5.140 1.00 95.75 91 ASP A O 1
ATOM 695 N N . VAL A 1 92 ? -11.991 7.049 5.110 1.00 97.56 92 VAL A N 1
ATOM 696 C CA . VAL A 1 92 ? -11.817 8.176 4.181 1.00 97.56 92 VAL A CA 1
ATOM 697 C C . VAL A 1 92 ? -12.265 7.752 2.774 1.00 97.56 92 VAL A C 1
ATOM 699 O O . VAL A 1 92 ? -11.840 6.700 2.289 1.00 97.56 92 VAL A O 1
ATOM 702 N N . PRO A 1 93 ? -13.072 8.567 2.061 1.00 97.19 93 PRO A N 1
ATOM 703 C CA . PRO A 1 93 ? -13.545 8.219 0.724 1.00 97.19 93 PRO A CA 1
ATOM 704 C C . PRO A 1 93 ? -12.403 7.935 -0.258 1.00 97.19 93 PRO A C 1
ATOM 706 O O . PRO A 1 93 ? -11.438 8.699 -0.327 1.00 97.19 93 PRO A O 1
ATOM 709 N N . VAL A 1 94 ? -12.556 6.898 -1.090 1.00 96.19 94 VAL A N 1
ATOM 710 C CA . VAL A 1 94 ? -11.544 6.464 -2.077 1.00 96.19 94 VAL A CA 1
ATOM 711 C C . VAL A 1 94 ? -11.079 7.613 -2.977 1.00 96.19 94 VAL A C 1
ATOM 713 O O . VAL A 1 94 ? -9.891 7.708 -3.277 1.00 96.19 94 VAL A O 1
ATOM 716 N N . ASP A 1 95 ? -11.972 8.529 -3.362 1.00 96.44 95 ASP A N 1
ATOM 717 C CA . ASP A 1 95 ? -11.612 9.707 -4.162 1.00 96.44 95 ASP A CA 1
ATOM 718 C C . ASP A 1 95 ? -10.654 10.659 -3.432 1.00 96.44 95 ASP A C 1
ATOM 720 O O . ASP A 1 95 ? -9.738 11.202 -4.052 1.00 96.44 95 ASP A O 1
ATOM 724 N N . ALA A 1 96 ? -10.822 10.838 -2.119 1.00 97.06 96 ALA A N 1
ATOM 725 C CA . ALA A 1 96 ? -9.925 11.653 -1.304 1.00 97.06 96 ALA A CA 1
ATOM 726 C C . ALA A 1 96 ? -8.566 10.968 -1.102 1.00 97.06 96 ALA A C 1
ATOM 728 O O . ALA A 1 96 ? -7.535 11.621 -1.249 1.00 97.06 96 ALA A O 1
ATOM 729 N N . VAL A 1 97 ? -8.551 9.651 -0.864 1.00 96.56 97 VAL A N 1
ATOM 730 C CA . VAL A 1 97 ? -7.305 8.859 -0.794 1.00 96.56 97 VAL A CA 1
ATOM 731 C C . VAL A 1 97 ? -6.555 8.908 -2.127 1.00 96.56 97 VAL A C 1
ATOM 733 O O . VAL A 1 97 ? -5.342 9.094 -2.177 1.00 96.56 97 VAL A O 1
ATOM 736 N N . THR A 1 98 ? -7.293 8.800 -3.231 1.00 95.19 98 THR A N 1
ATOM 737 C CA . THR A 1 98 ? -6.748 8.895 -4.587 1.00 95.19 98 THR A CA 1
ATOM 738 C C . THR A 1 98 ? -6.141 10.270 -4.840 1.00 95.19 98 THR A C 1
ATOM 740 O O . THR A 1 98 ? -5.042 10.365 -5.384 1.00 95.19 98 THR A O 1
ATOM 743 N N . TYR A 1 99 ? -6.839 11.335 -4.439 1.00 94.44 99 TYR A N 1
ATOM 744 C CA . TYR A 1 99 ? -6.331 12.696 -4.552 1.00 94.44 99 TYR A CA 1
ATOM 745 C C . TYR A 1 99 ? -5.021 12.870 -3.773 1.00 94.44 99 TYR A C 1
ATOM 747 O O . TYR A 1 99 ? -4.032 13.307 -4.364 1.00 94.44 99 TYR A O 1
ATOM 755 N N . ASP A 1 100 ? -4.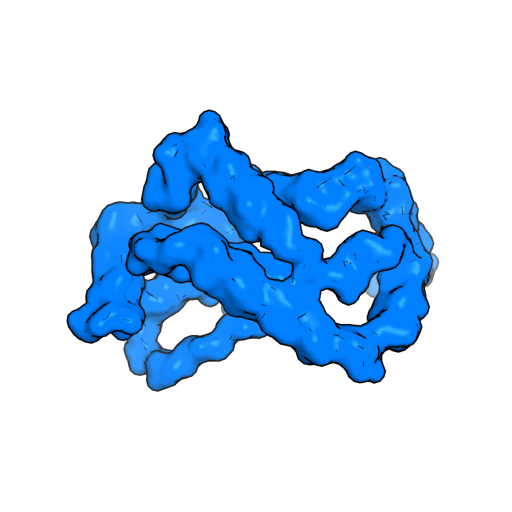985 12.452 -2.503 1.00 94.19 100 ASP A N 1
ATOM 756 C CA . ASP A 1 100 ? -3.784 12.505 -1.660 1.00 94.19 100 ASP A CA 1
ATOM 757 C C . ASP A 1 100 ? -2.597 11.773 -2.305 1.00 94.19 100 ASP A C 1
ATOM 759 O O . ASP A 1 100 ? -1.540 12.367 -2.524 1.00 94.19 100 ASP A O 1
ATOM 763 N N . TYR A 1 101 ? -2.802 10.530 -2.752 1.00 92.75 101 TYR A N 1
ATOM 764 C CA . TYR A 1 101 ? -1.767 9.755 -3.437 1.00 92.75 101 TYR A CA 1
ATOM 765 C C . TYR A 1 101 ? -1.209 10.480 -4.670 1.00 92.75 101 TYR A C 1
ATOM 767 O O . TYR A 1 101 ? 0.011 10.563 -4.848 1.00 92.75 101 TYR A O 1
ATOM 775 N N . THR A 1 102 ? -2.082 11.053 -5.508 1.00 91.50 102 THR A N 1
ATOM 776 C CA . THR A 1 102 ? -1.660 11.735 -6.744 1.00 91.50 102 THR A CA 1
ATOM 777 C C . THR A 1 102 ? -0.876 13.023 -6.506 1.00 91.50 102 THR A C 1
ATOM 779 O O . THR A 1 102 ? -0.121 13.431 -7.388 1.00 91.50 102 THR A O 1
ATOM 782 N N . MET A 1 103 ? -0.961 13.634 -5.319 1.00 89.62 103 MET A N 1
ATOM 783 C CA . MET A 1 103 ? -0.108 14.779 -4.970 1.00 89.62 103 MET A CA 1
ATOM 784 C C . MET A 1 103 ? 1.382 14.409 -4.984 1.00 89.62 103 MET A C 1
ATOM 786 O O . MET A 1 103 ? 2.221 15.269 -5.265 1.00 89.62 103 MET A O 1
ATOM 790 N N . SER A 1 104 ? 1.711 13.129 -4.773 1.00 84.31 104 SER A N 1
ATOM 791 C CA . SER A 1 104 ? 3.078 12.611 -4.908 1.00 84.31 104 SER A CA 1
ATOM 792 C C . SER A 1 104 ? 3.644 12.833 -6.314 1.00 84.31 104 SER A C 1
ATOM 794 O O . SER A 1 104 ? 4.829 13.119 -6.444 1.00 84.31 104 SER A O 1
ATOM 796 N N . GLU A 1 105 ? 2.817 12.785 -7.368 1.00 84.38 105 GLU A N 1
ATOM 797 C CA . GLU A 1 105 ? 3.259 13.003 -8.757 1.00 84.38 105 GLU A CA 1
ATOM 798 C C . GLU A 1 105 ? 3.904 14.384 -8.927 1.00 84.38 105 GLU A C 1
ATOM 800 O O . GLU A 1 105 ? 4.971 14.505 -9.526 1.00 84.38 105 GLU A O 1
ATOM 805 N N . ALA A 1 106 ? 3.311 15.426 -8.335 1.00 80.88 106 ALA A N 1
ATOM 806 C CA . ALA A 1 106 ? 3.848 16.783 -8.397 1.00 80.88 106 ALA A CA 1
ATOM 807 C C . ALA A 1 106 ? 5.223 16.894 -7.714 1.00 80.88 106 ALA A C 1
ATOM 809 O O . ALA A 1 106 ? 6.113 17.571 -8.231 1.00 80.88 106 ALA A O 1
ATOM 810 N N . GLY A 1 107 ? 5.417 16.192 -6.592 1.00 79.12 107 GLY A N 1
ATOM 811 C CA . GLY A 1 107 ? 6.707 16.112 -5.900 1.00 79.12 107 GLY A CA 1
ATOM 812 C C . GLY A 1 107 ? 7.774 15.343 -6.685 1.00 79.12 107 GLY A C 1
ATOM 813 O O . GLY A 1 107 ? 8.964 15.584 -6.503 1.00 79.12 107 GLY A O 1
ATOM 814 N N . LEU A 1 108 ? 7.360 14.458 -7.596 1.00 80.25 108 LEU A N 1
ATOM 815 C CA . LEU A 1 108 ? 8.247 13.631 -8.415 1.00 80.25 108 LEU A CA 1
ATOM 816 C C . LEU A 1 108 ? 8.702 14.316 -9.715 1.00 80.25 108 LEU A C 1
ATOM 818 O O . LEU A 1 108 ? 9.672 13.850 -10.324 1.00 80.25 108 LEU A O 1
ATOM 822 N N . LEU A 1 109 ? 8.045 15.398 -10.149 1.00 80.00 109 LEU A N 1
ATOM 823 C CA . LEU A 1 109 ? 8.370 16.104 -11.397 1.00 80.00 109 LEU A CA 1
ATOM 824 C C . LEU A 1 109 ? 9.796 16.686 -11.453 1.00 80.00 109 LEU A C 1
ATOM 826 O O . LEU A 1 109 ? 10.434 16.499 -12.487 1.00 80.00 109 LEU A O 1
ATOM 830 N N . PRO A 1 110 ? 10.337 17.342 -10.405 1.00 82.06 110 PRO A N 1
ATOM 831 C CA . PRO A 1 110 ? 11.647 18.000 -10.488 1.00 82.06 110 PRO A CA 1
ATOM 832 C C . PRO A 1 110 ? 12.831 17.053 -10.732 1.00 82.06 110 PRO A C 1
ATOM 834 O O . PRO A 1 110 ? 13.863 17.479 -11.238 1.00 82.06 110 PRO A O 1
ATOM 837 N N . GLU A 1 111 ? 12.688 15.777 -10.369 1.00 80.50 111 GLU A N 1
ATOM 838 C CA . GLU A 1 111 ? 13.742 14.756 -10.473 1.00 80.50 111 GLU A CA 1
ATOM 839 C C . GLU A 1 111 ? 13.393 13.655 -11.485 1.00 80.50 111 GLU A C 1
ATOM 841 O O . GLU A 1 111 ? 13.998 12.579 -11.490 1.00 80.50 111 GLU A O 1
ATOM 846 N N . LYS A 1 112 ? 12.393 13.893 -12.342 1.00 81.62 112 LYS A N 1
ATOM 847 C CA . LYS A 1 112 ? 11.866 12.875 -13.253 1.00 81.62 112 LYS A CA 1
ATOM 848 C C . LYS A 1 112 ? 12.941 12.346 -14.196 1.00 81.62 112 LYS A C 1
ATOM 850 O O . LYS A 1 112 ? 13.080 11.134 -14.324 1.00 81.62 112 LYS A O 1
ATOM 855 N N . GLU A 1 113 ? 13.727 13.219 -14.818 1.00 82.56 113 GLU A N 1
ATOM 856 C CA . GLU A 1 113 ? 14.770 12.832 -15.772 1.00 82.56 113 GLU A CA 1
ATOM 857 C C . GLU A 1 113 ? 15.862 11.981 -15.116 1.00 82.56 113 GLU A C 1
ATOM 859 O O . GLU A 1 113 ? 16.294 10.987 -15.697 1.00 82.56 113 GLU A O 1
ATOM 864 N N . VAL A 1 114 ? 16.274 12.329 -13.894 1.00 83.06 114 VAL A N 1
ATOM 865 C CA . VAL A 1 114 ? 17.283 11.572 -13.136 1.00 83.06 114 VAL A CA 1
ATOM 866 C C . VAL A 1 114 ? 16.735 10.198 -12.755 1.00 83.06 114 VAL A C 1
ATOM 868 O O . VAL A 1 114 ? 17.366 9.180 -13.036 1.00 83.06 114 VAL A O 1
ATOM 871 N N . ARG A 1 115 ? 15.513 10.146 -12.217 1.00 82.75 115 ARG A N 1
ATOM 872 C CA . ARG A 1 115 ? 14.840 8.888 -11.864 1.00 82.75 115 ARG A CA 1
ATOM 873 C C . ARG A 1 115 ? 14.649 7.984 -13.077 1.00 82.75 115 ARG A C 1
ATOM 875 O O . ARG A 1 115 ? 14.758 6.767 -12.970 1.00 82.75 115 ARG A O 1
ATOM 882 N N . MET A 1 116 ? 14.393 8.574 -14.242 1.00 84.94 116 MET A N 1
ATOM 883 C CA . MET A 1 116 ? 14.267 7.829 -15.488 1.00 84.94 116 MET A CA 1
ATOM 884 C C . MET A 1 116 ? 15.559 7.126 -15.902 1.00 84.94 116 MET A C 1
ATOM 886 O O . MET A 1 116 ? 15.496 6.024 -16.451 1.00 84.94 116 MET A O 1
ATOM 890 N N . VAL A 1 117 ? 16.719 7.728 -15.635 1.00 85.88 117 VAL A N 1
ATOM 891 C CA . VAL A 1 117 ? 18.011 7.066 -15.853 1.00 85.88 117 VAL A CA 1
ATOM 892 C C . VAL A 1 117 ? 18.136 5.865 -14.919 1.00 85.88 117 VAL A C 1
ATOM 894 O O . VAL A 1 117 ? 18.344 4.753 -15.400 1.00 85.88 117 VAL A O 1
ATOM 897 N N . GLU A 1 118 ? 17.900 6.054 -13.620 1.00 84.81 118 GLU A N 1
ATOM 898 C CA . GLU A 1 118 ? 18.003 4.985 -12.614 1.00 84.81 118 GLU A CA 1
ATOM 899 C C . GLU A 1 118 ? 17.058 3.810 -12.908 1.00 84.81 118 GLU A C 1
ATOM 901 O O . GLU A 1 118 ? 17.467 2.651 -12.865 1.00 84.81 118 GLU A O 1
A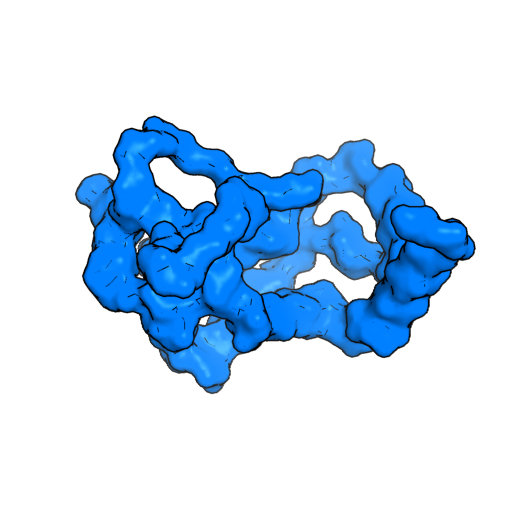TOM 906 N N . ILE A 1 119 ? 15.802 4.101 -13.267 1.00 85.75 119 ILE A N 1
ATOM 907 C CA . ILE A 1 119 ? 14.776 3.110 -13.626 1.00 85.75 119 ILE A CA 1
ATOM 908 C C . ILE A 1 119 ? 15.216 2.269 -14.825 1.00 85.75 119 ILE A C 1
ATOM 910 O O . ILE A 1 119 ? 15.099 1.041 -14.803 1.00 85.75 119 ILE A O 1
ATOM 914 N N . ARG A 1 120 ? 15.773 2.908 -15.858 1.00 87.06 120 ARG A N 1
ATOM 915 C CA . ARG A 1 120 ? 16.266 2.202 -17.047 1.00 87.06 120 ARG A CA 1
ATOM 916 C C . ARG A 1 120 ? 17.504 1.363 -16.735 1.00 87.06 120 ARG A C 1
ATOM 918 O O . ARG A 1 120 ? 17.612 0.250 -17.248 1.00 87.06 120 ARG A O 1
ATOM 925 N N . GLU A 1 121 ? 18.401 1.837 -15.869 1.00 87.12 121 GLU A N 1
ATOM 926 C CA . GLU A 1 121 ? 19.579 1.073 -15.428 1.00 87.12 121 GLU A CA 1
ATOM 927 C C . GLU A 1 121 ? 19.189 -0.233 -14.723 1.00 87.12 121 GLU A C 1
ATOM 929 O O . GLU A 1 121 ? 19.797 -1.282 -14.960 1.00 87.12 121 GLU A O 1
ATOM 934 N N . ILE A 1 122 ? 18.122 -0.207 -13.920 1.00 87.06 122 ILE A N 1
ATOM 935 C CA . ILE A 1 122 ? 17.578 -1.402 -13.259 1.00 87.06 122 ILE A CA 1
ATOM 936 C C . ILE A 1 122 ? 16.597 -2.195 -14.133 1.00 87.06 122 ILE A C 1
ATOM 938 O O . ILE A 1 122 ? 15.980 -3.141 -13.653 1.00 87.06 122 ILE A O 1
ATOM 942 N N . GLY A 1 123 ? 16.482 -1.866 -15.423 1.00 88.81 123 GLY A N 1
ATOM 943 C CA . GLY A 1 123 ? 15.691 -2.623 -16.393 1.00 88.81 123 GLY A CA 1
ATOM 944 C C . GLY A 1 123 ? 14.178 -2.425 -16.288 1.00 88.81 123 GLY A C 1
ATOM 945 O O . GLY A 1 123 ? 13.440 -3.246 -16.831 1.00 88.81 123 GLY A O 1
ATOM 946 N N . LEU A 1 124 ? 13.714 -1.372 -15.612 1.00 90.88 124 LEU A N 1
ATOM 947 C CA . LEU A 1 124 ? 12.295 -1.051 -15.447 1.00 90.88 124 LEU A CA 1
ATOM 948 C C . LEU A 1 124 ? 11.789 -0.055 -16.503 1.00 90.88 124 LEU A C 1
ATOM 950 O O . LEU A 1 124 ? 12.562 0.668 -17.138 1.00 90.88 124 LEU A O 1
ATOM 954 N N . THR A 1 125 ? 10.471 -0.025 -16.701 1.00 89.44 125 THR A N 1
ATOM 955 C CA . THR A 1 125 ? 9.789 0.902 -17.620 1.00 89.44 125 THR A CA 1
ATOM 956 C C . THR A 1 125 ? 9.436 2.243 -16.963 1.00 89.44 125 THR A C 1
ATOM 958 O O . THR A 1 125 ? 9.458 2.398 -15.744 1.00 89.44 125 THR A O 1
ATOM 961 N N . GLU A 1 126 ? 9.060 3.225 -17.789 1.00 85.94 126 GLU A N 1
ATOM 962 C CA . GLU A 1 126 ? 8.616 4.568 -17.367 1.00 85.94 126 GLU A CA 1
ATOM 963 C C . GLU A 1 126 ? 7.433 4.566 -16.393 1.00 85.94 126 GLU A C 1
ATOM 965 O O . GLU A 1 126 ? 7.312 5.475 -15.575 1.00 85.94 126 GLU A O 1
ATOM 970 N N . GLU A 1 127 ? 6.591 3.533 -16.434 1.00 85.56 127 GLU A N 1
ATOM 971 C CA . GLU A 1 127 ? 5.453 3.366 -15.527 1.00 85.56 127 GLU A CA 1
ATOM 972 C C . GLU A 1 127 ? 5.882 3.452 -14.053 1.00 85.56 127 GLU A C 1
ATOM 974 O O . GLU A 1 127 ? 5.233 4.116 -13.240 1.00 85.56 127 GLU A O 1
ATOM 979 N N . PHE A 1 128 ? 7.045 2.880 -13.727 1.00 85.81 128 PHE A N 1
ATOM 980 C CA . PHE A 1 128 ? 7.606 2.869 -12.377 1.00 85.81 128 PHE A CA 1
ATOM 981 C C . PHE A 1 128 ? 8.066 4.245 -11.886 1.00 85.81 128 PHE A C 1
ATOM 983 O O . PHE A 1 128 ? 8.296 4.412 -10.688 1.00 85.81 128 PHE A O 1
ATOM 990 N N . ALA A 1 129 ? 8.172 5.237 -12.772 1.00 84.50 129 ALA A N 1
ATOM 991 C CA . ALA A 1 129 ? 8.588 6.596 -12.433 1.00 84.50 129 ALA A CA 1
ATOM 992 C C . ALA A 1 129 ? 7.437 7.494 -11.961 1.00 84.50 129 ALA A C 1
ATOM 994 O O . ALA A 1 129 ? 7.706 8.614 -11.520 1.00 84.50 129 ALA A O 1
ATOM 995 N N . SER A 1 130 ? 6.195 7.012 -12.074 1.00 84.38 130 SER A N 1
ATOM 996 C CA . SER A 1 130 ? 4.963 7.769 -11.830 1.00 84.38 130 SER A CA 1
ATOM 997 C C . SER A 1 130 ? 4.172 7.246 -10.626 1.00 84.38 130 SER A C 1
ATOM 999 O O . SER A 1 130 ? 4.448 6.160 -10.100 1.00 84.38 130 SER A O 1
ATOM 1001 N N . ALA A 1 131 ? 3.189 8.030 -10.192 1.00 86.06 131 ALA A N 1
ATOM 1002 C CA . ALA A 1 131 ? 2.176 7.704 -9.198 1.00 86.06 131 ALA A CA 1
ATOM 1003 C C . ALA A 1 131 ? 0.791 7.656 -9.883 1.00 86.06 131 ALA A C 1
ATOM 1005 O O . ALA A 1 131 ? 0.042 8.638 -9.863 1.00 86.06 131 ALA A O 1
ATOM 1006 N N . PRO A 1 132 ? 0.432 6.540 -10.547 1.00 88.19 132 PRO A N 1
ATOM 1007 C CA . PRO A 1 132 ? -0.777 6.482 -11.358 1.00 88.19 132 PRO A CA 1
ATOM 1008 C C . PRO A 1 132 ? -2.035 6.517 -10.492 1.00 88.19 132 PRO A C 1
ATOM 1010 O O . PRO A 1 132 ? -2.204 5.706 -9.586 1.00 88.19 132 PRO A O 1
ATOM 1013 N N . ARG A 1 133 ? -2.973 7.404 -10.840 1.00 88.94 133 ARG A N 1
ATOM 1014 C CA . ARG A 1 133 ? -4.266 7.553 -10.150 1.00 88.94 133 ARG A CA 1
ATOM 1015 C C . ARG A 1 133 ? -5.014 6.227 -9.972 1.00 88.94 133 ARG A C 1
ATOM 1017 O O . ARG A 1 133 ? -5.628 5.998 -8.936 1.00 88.94 133 ARG A O 1
ATOM 1024 N N . GLU A 1 134 ? -4.953 5.361 -10.981 1.00 91.38 134 GLU A N 1
ATOM 1025 C CA . GLU A 1 134 ? -5.626 4.059 -10.974 1.00 91.38 134 GLU A CA 1
ATOM 1026 C C . GLU A 1 134 ? -5.145 3.127 -9.860 1.00 91.38 134 GLU A C 1
ATOM 1028 O O . GLU A 1 134 ? -5.886 2.220 -9.496 1.00 91.38 134 GLU A O 1
ATOM 1033 N N . TRP A 1 135 ? -3.940 3.333 -9.313 1.00 92.25 135 TRP A N 1
ATOM 1034 C CA . TRP A 1 135 ? -3.381 2.476 -8.269 1.00 92.25 135 TRP A CA 1
ATOM 1035 C C . TRP A 1 135 ? -4.314 2.361 -7.062 1.00 92.25 135 TRP A C 1
ATOM 1037 O O . TRP A 1 135 ? -4.617 1.250 -6.642 1.00 92.25 135 TRP A O 1
ATOM 1047 N N . ILE A 1 136 ? -4.834 3.480 -6.552 1.00 94.06 136 ILE A N 1
ATOM 1048 C CA . ILE A 1 136 ? -5.681 3.478 -5.349 1.00 94.06 136 ILE A CA 1
ATOM 1049 C C . ILE A 1 136 ? -7.018 2.791 -5.599 1.00 94.06 136 ILE A C 1
ATOM 1051 O O . ILE A 1 136 ? -7.456 1.985 -4.781 1.00 94.06 136 ILE A O 1
ATOM 1055 N N . VAL A 1 137 ? -7.633 3.064 -6.750 1.00 95.12 137 VAL A N 1
ATOM 1056 C CA . VAL A 1 137 ? -8.903 2.444 -7.147 1.00 95.12 137 VAL A CA 1
ATOM 1057 C C . VAL A 1 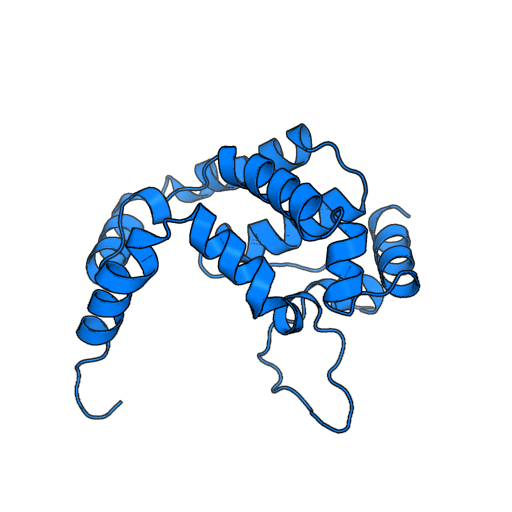137 ? -8.732 0.930 -7.260 1.00 95.12 137 VAL A C 1
ATOM 1059 O O . VAL A 1 137 ? -9.446 0.176 -6.606 1.00 95.12 137 VAL A O 1
ATOM 1062 N N . LYS A 1 138 ? -7.710 0.490 -7.999 1.00 96.31 138 LYS A N 1
ATOM 1063 C CA . LYS A 1 138 ? -7.406 -0.927 -8.218 1.00 96.31 138 LYS A CA 1
ATOM 1064 C C . LYS A 1 138 ? -6.975 -1.654 -6.953 1.00 96.31 138 LYS A C 1
ATOM 1066 O O . LYS A 1 138 ? -7.259 -2.838 -6.808 1.00 96.31 138 LYS A O 1
ATOM 1071 N N . MET A 1 139 ? -6.276 -0.971 -6.052 1.00 95.38 139 MET A N 1
ATOM 1072 C CA . MET A 1 139 ? -5.918 -1.499 -4.740 1.00 95.38 139 MET A CA 1
ATOM 1073 C C . MET A 1 139 ? -7.169 -1.719 -3.886 1.00 95.38 139 MET A C 1
ATOM 1075 O O . MET A 1 139 ? -7.333 -2.793 -3.319 1.00 95.38 139 MET A O 1
ATOM 1079 N N . HIS A 1 140 ? -8.054 -0.722 -3.808 1.00 96.56 140 HIS A N 1
ATOM 1080 C CA . HIS A 1 140 ? -9.300 -0.816 -3.049 1.00 96.56 140 HIS A CA 1
ATOM 1081 C C . HIS A 1 140 ? -10.208 -1.938 -3.578 1.00 96.56 140 HIS A C 1
ATOM 1083 O O . HIS A 1 140 ? -10.702 -2.744 -2.792 1.00 96.56 140 HIS A O 1
ATOM 1089 N N . GLU A 1 141 ? -10.370 -2.038 -4.901 1.00 97.56 141 GLU A N 1
ATOM 1090 C CA . GLU A 1 141 ? -11.093 -3.141 -5.552 1.00 97.56 141 GLU A CA 1
ATOM 1091 C C . GLU A 1 141 ? -10.472 -4.500 -5.206 1.00 97.56 141 GLU A C 1
ATOM 1093 O O . GLU A 1 141 ? -11.177 -5.399 -4.757 1.00 97.56 141 GLU A O 1
ATOM 1098 N N . TYR A 1 142 ? -9.147 -4.629 -5.317 1.00 97.75 142 TYR A N 1
ATOM 1099 C CA . TYR A 1 142 ? -8.435 -5.873 -5.016 1.00 97.75 142 TYR A CA 1
ATOM 1100 C C . TYR A 1 142 ? -8.588 -6.312 -3.552 1.00 97.75 142 TYR A C 1
ATOM 1102 O O . TYR A 1 142 ? -8.816 -7.492 -3.277 1.00 97.75 142 TYR A O 1
ATOM 1110 N N . LEU A 1 143 ? -8.511 -5.369 -2.605 1.00 97.31 143 LEU A N 1
ATOM 1111 C CA . LEU A 1 143 ? -8.763 -5.634 -1.184 1.00 97.31 143 LEU A CA 1
ATOM 1112 C C . LEU A 1 143 ? -10.204 -6.118 -0.958 1.00 97.31 143 LEU A C 1
ATOM 1114 O O . LEU A 1 143 ? -10.415 -7.094 -0.239 1.00 97.31 143 LEU A O 1
ATOM 1118 N N . GLY A 1 144 ? -11.182 -5.482 -1.607 1.00 97.62 144 GLY A N 1
ATOM 1119 C CA . GLY A 1 144 ? -12.589 -5.878 -1.534 1.00 97.62 144 GLY A CA 1
ATOM 1120 C C . GLY A 1 144 ? -12.854 -7.271 -2.108 1.00 97.62 144 GLY A C 1
ATOM 1121 O O . GLY A 1 144 ? -13.461 -8.107 -1.444 1.00 97.62 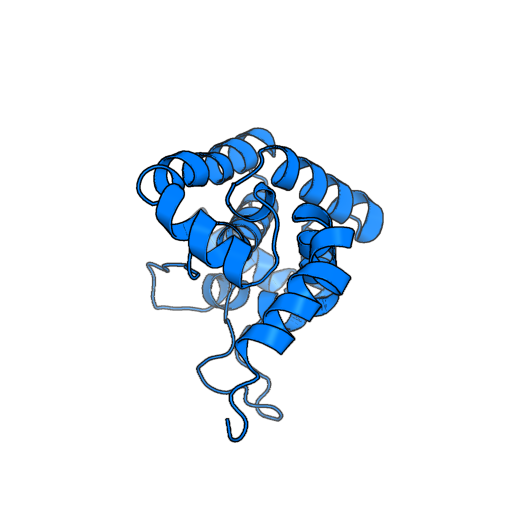144 GLY A O 1
ATOM 1122 N N . GLU A 1 145 ? -12.371 -7.546 -3.319 1.00 97.88 145 GLU A N 1
ATOM 1123 C CA . GLU A 1 145 ? -12.633 -8.805 -4.026 1.00 97.88 145 GLU A CA 1
ATOM 1124 C C . GLU A 1 145 ? -11.941 -10.010 -3.383 1.00 97.88 145 GLU A C 1
ATOM 1126 O O . GLU A 1 145 ? -12.525 -11.093 -3.314 1.00 97.88 145 GLU A O 1
ATOM 1131 N N . LYS A 1 146 ? -10.695 -9.841 -2.924 1.00 97.62 146 LYS A N 1
ATOM 1132 C CA . LYS A 1 146 ? -9.877 -10.956 -2.434 1.00 97.62 146 LYS A CA 1
ATOM 1133 C C . LYS A 1 146 ? -9.944 -11.150 -0.923 1.00 97.62 146 LYS A C 1
ATOM 1135 O O . LYS A 1 146 ? -9.934 -12.292 -0.466 1.00 97.62 146 LYS A O 1
ATOM 1140 N N . TYR A 1 147 ? -9.976 -10.060 -0.160 1.00 96.69 147 TYR A N 1
ATOM 1141 C CA . TYR A 1 147 ? -9.898 -10.104 1.302 1.00 96.69 147 TYR A CA 1
ATOM 1142 C C . TYR A 1 147 ? -11.223 -9.768 1.985 1.00 96.69 147 TYR A C 1
ATOM 1144 O O . TYR A 1 147 ? -11.360 -10.041 3.169 1.00 96.69 147 TYR A O 1
ATOM 1152 N N . GLY A 1 148 ? -12.210 -9.241 1.254 1.00 96.88 148 GLY A N 1
ATOM 1153 C CA . GLY A 1 148 ? -13.492 -8.802 1.812 1.00 96.88 148 GLY A CA 1
ATOM 1154 C C . GLY A 1 148 ? -13.518 -7.327 2.216 1.00 96.88 148 GLY A C 1
ATOM 1155 O O . GLY A 1 148 ? -14.581 -6.826 2.567 1.00 96.88 148 GLY A O 1
ATOM 1156 N N . GLY A 1 149 ? -12.389 -6.623 2.097 1.00 97.06 149 GLY A N 1
ATOM 1157 C CA . GLY A 1 149 ? -12.253 -5.218 2.465 1.00 97.06 149 GLY A CA 1
ATOM 1158 C C . GLY A 1 149 ? -10.907 -4.903 3.114 1.00 97.06 149 GLY A C 1
ATOM 1159 O O . GLY A 1 149 ? -10.050 -5.767 3.308 1.00 97.06 149 GLY A O 1
ATOM 1160 N N . THR A 1 150 ? -10.696 -3.623 3.432 1.00 96.69 150 THR A N 1
ATOM 1161 C CA . THR A 1 150 ? -9.465 -3.166 4.094 1.00 96.69 150 THR A CA 1
ATOM 1162 C C . THR A 1 150 ? -9.353 -3.707 5.518 1.00 96.69 150 THR A C 1
ATOM 1164 O O . THR A 1 150 ? -8.261 -4.100 5.916 1.00 96.69 150 THR A O 1
ATOM 1167 N N . ARG A 1 151 ? -10.449 -3.756 6.285 1.00 95.81 151 ARG A N 1
ATOM 1168 C CA . ARG A 1 151 ? -10.426 -4.219 7.685 1.00 95.81 151 ARG A CA 1
ATOM 1169 C C . ARG A 1 151 ? -10.093 -5.704 7.767 1.00 95.81 151 ARG A C 1
ATOM 1171 O O . ARG A 1 151 ? -9.213 -6.090 8.528 1.00 95.81 151 ARG A O 1
ATOM 1178 N N . GLU A 1 152 ? -10.718 -6.502 6.914 1.00 96.50 152 GLU A N 1
ATOM 1179 C CA . GLU A 1 152 ? -10.510 -7.942 6.803 1.00 96.50 152 GLU A CA 1
ATOM 1180 C C . GLU A 1 152 ? -9.087 -8.263 6.328 1.00 96.50 152 GLU A C 1
ATOM 1182 O O . GLU A 1 152 ? -8.440 -9.172 6.850 1.00 96.50 152 GLU A O 1
ATOM 1187 N N . TYR A 1 153 ? -8.551 -7.478 5.385 1.00 96.00 153 TYR A N 1
ATOM 1188 C CA . TYR A 1 153 ? -7.143 -7.577 5.001 1.00 96.00 153 TYR A CA 1
ATOM 1189 C C . TYR A 1 153 ? -6.203 -7.289 6.179 1.00 96.00 153 TYR A C 1
ATOM 1191 O O . TYR A 1 153 ? -5.262 -8.044 6.419 1.00 96.00 153 TYR A O 1
ATOM 1199 N N . LEU A 1 154 ? -6.459 -6.209 6.922 1.00 93.50 154 LEU A N 1
ATOM 1200 C CA . LEU A 1 154 ? -5.658 -5.821 8.081 1.00 93.50 154 LEU A CA 1
ATOM 1201 C C . LEU A 1 154 ? -5.672 -6.901 9.170 1.00 93.50 154 LEU A C 1
ATOM 1203 O O . LEU A 1 154 ? -4.614 -7.248 9.697 1.00 93.50 154 LEU A O 1
ATOM 1207 N N . GLU A 1 155 ? -6.829 -7.502 9.442 1.00 91.44 155 GLU A N 1
ATOM 1208 C CA . GLU A 1 155 ? -6.934 -8.658 10.337 1.00 91.44 155 GLU A CA 1
ATOM 1209 C C . GLU A 1 155 ? -6.118 -9.850 9.826 1.00 91.44 155 GLU A C 1
ATOM 1211 O O . GLU A 1 155 ? -5.365 -10.452 10.594 1.00 91.44 155 GLU A O 1
ATOM 1216 N N . ALA A 1 156 ? -6.202 -10.158 8.526 1.00 89.75 156 ALA A N 1
ATOM 1217 C CA . ALA A 1 156 ? -5.481 -11.272 7.912 1.00 89.75 156 ALA A CA 1
ATOM 1218 C C . ALA A 1 156 ? -3.953 -11.143 8.028 1.00 89.75 156 ALA A C 1
ATOM 1220 O O . ALA A 1 156 ? -3.257 -12.158 8.090 1.00 89.75 156 ALA A O 1
ATOM 1221 N N . ILE A 1 157 ? -3.425 -9.916 8.087 1.00 87.81 157 ILE A N 1
ATOM 1222 C CA . ILE A 1 157 ? -1.990 -9.659 8.275 1.00 87.81 157 ILE A CA 1
ATOM 1223 C C . ILE A 1 157 ? -1.585 -9.470 9.748 1.00 87.81 157 ILE A C 1
ATOM 1225 O O . ILE A 1 157 ? -0.403 -9.293 10.029 1.00 87.81 157 ILE A O 1
ATOM 1229 N N . GLY A 1 158 ? -2.526 -9.551 10.697 1.00 87.12 158 GLY A N 1
ATOM 1230 C CA . GLY A 1 158 ? -2.253 -9.492 12.140 1.00 87.12 158 GLY A CA 1
ATOM 1231 C C . GLY A 1 158 ? -2.483 -8.129 12.803 1.00 87.12 158 GLY A C 1
ATOM 1232 O O . GLY A 1 158 ? -2.080 -7.936 13.950 1.00 87.12 158 GLY A O 1
ATOM 1233 N N . VAL A 1 159 ? -3.137 -7.187 12.119 1.00 88.62 159 VAL A N 1
ATOM 1234 C CA . VAL A 1 159 ? -3.621 -5.923 12.695 1.00 88.62 159 VAL A CA 1
ATOM 1235 C C . VAL A 1 159 ? -5.059 -6.143 13.171 1.00 88.62 159 VAL A C 1
ATOM 1237 O O . VAL A 1 159 ? -6.022 -5.874 12.452 1.00 88.62 159 VAL A O 1
ATOM 1240 N N . ASP A 1 160 ? -5.191 -6.690 14.380 1.00 88.94 160 ASP A N 1
ATOM 1241 C CA . ASP A 1 160 ? -6.486 -7.043 14.974 1.00 88.94 160 ASP A CA 1
ATOM 1242 C C . ASP A 1 160 ? -7.425 -5.838 15.184 1.00 88.94 160 ASP A C 1
ATOM 1244 O O . ASP A 1 160 ? -7.006 -4.677 15.184 1.00 88.94 160 ASP A O 1
ATOM 1248 N N . GLU A 1 161 ? -8.713 -6.114 15.399 1.00 92.31 161 GLU A N 1
ATOM 1249 C CA . GLU A 1 161 ? -9.755 -5.101 15.622 1.00 92.31 161 GLU A CA 1
ATOM 1250 C C . GLU A 1 161 ? -9.394 -4.122 16.757 1.00 92.31 161 GLU A C 1
ATOM 1252 O O . GLU A 1 161 ? -9.590 -2.910 16.645 1.00 92.31 161 GLU A O 1
ATOM 1257 N N . GLY A 1 162 ? -8.794 -4.620 17.843 1.00 90.56 162 GLY A N 1
ATOM 1258 C CA . GLY A 1 162 ? -8.377 -3.783 18.967 1.00 90.56 162 GLY A CA 1
ATOM 1259 C C . GLY A 1 162 ? -7.275 -2.795 18.581 1.00 90.56 162 GLY A C 1
ATOM 1260 O O . GLY A 1 162 ? -7.243 -1.662 19.067 1.00 90.56 162 GLY A O 1
ATOM 1261 N N . MET A 1 163 ? -6.356 -3.201 17.712 1.00 88.94 163 MET A N 1
ATOM 1262 C CA . MET A 1 163 ? -5.312 -2.353 17.155 1.00 88.94 163 MET A CA 1
ATOM 1263 C C . MET A 1 163 ? -5.867 -1.345 16.163 1.00 88.94 163 MET A C 1
ATOM 1265 O O . MET A 1 163 ? -5.527 -0.167 16.260 1.00 88.94 163 MET A O 1
ATOM 1269 N N . GLN A 1 164 ? -6.754 -1.783 15.273 1.00 93.25 164 GLN A N 1
ATOM 1270 C CA . GLN A 1 164 ? -7.474 -0.913 14.347 1.00 93.25 164 GLN A CA 1
ATOM 1271 C C . GLN A 1 164 ? -8.224 0.201 15.091 1.00 93.25 164 GLN A C 1
ATOM 1273 O O . GLN A 1 164 ? -8.124 1.372 14.717 1.00 93.25 164 GLN A O 1
ATOM 1278 N N . ALA A 1 165 ? -8.902 -0.136 16.192 1.00 93.25 165 ALA A N 1
ATOM 1279 C CA . ALA A 1 165 ? -9.587 0.832 17.043 1.00 93.25 165 ALA A CA 1
ATOM 1280 C C . ALA A 1 165 ? -8.617 1.855 17.657 1.00 93.25 165 ALA A C 1
ATOM 1282 O O . ALA A 1 165 ? -8.871 3.053 17.575 1.00 93.25 165 ALA A O 1
ATOM 1283 N N . ARG A 1 166 ? -7.468 1.413 18.194 1.00 91.25 166 ARG A N 1
ATOM 1284 C CA . ARG A 1 166 ? -6.443 2.318 18.756 1.00 91.25 166 ARG A CA 1
ATOM 1285 C C . ARG A 1 166 ? -5.831 3.252 17.713 1.00 91.25 166 ARG A C 1
ATOM 1287 O O . ARG A 1 166 ? -5.550 4.405 18.027 1.00 91.25 166 ARG A O 1
ATOM 1294 N N . ILE A 1 167 ? -5.594 2.758 16.495 1.00 91.75 167 ILE A N 1
ATOM 1295 C CA . ILE A 1 167 ? -5.124 3.588 15.372 1.00 91.75 167 ILE A CA 1
ATOM 1296 C C . ILE A 1 167 ? -6.167 4.665 15.070 1.00 91.75 167 ILE A C 1
ATOM 1298 O O . ILE A 1 167 ? -5.823 5.839 14.960 1.00 91.75 167 ILE A O 1
ATOM 1302 N N . THR A 1 168 ? -7.433 4.260 14.978 1.00 93.06 168 THR A N 1
ATOM 1303 C CA . THR A 1 168 ? -8.554 5.155 14.671 1.00 93.06 168 THR A CA 1
ATOM 1304 C C . THR A 1 168 ? -8.718 6.236 15.735 1.00 93.06 168 THR A C 1
ATOM 1306 O O . THR A 1 168 ? -8.762 7.415 15.394 1.00 93.06 168 THR A O 1
ATOM 1309 N N . GLU A 1 169 ? -8.727 5.851 17.014 1.00 92.44 169 GLU A N 1
ATOM 1310 C CA . GLU A 1 169 ? -8.790 6.767 18.159 1.00 92.44 169 GLU A CA 1
ATOM 1311 C C . GLU A 1 169 ? -7.647 7.786 18.099 1.00 92.44 169 GLU A C 1
ATOM 1313 O O . GLU A 1 169 ? -7.888 8.984 18.031 1.00 92.44 169 GLU A O 1
ATOM 1318 N N . LYS A 1 170 ? -6.392 7.333 17.994 1.00 90.06 170 LYS A N 1
ATOM 1319 C CA . LYS A 1 170 ? -5.234 8.241 17.991 1.00 90.06 170 LYS A CA 1
ATOM 1320 C C . LYS A 1 170 ? -5.188 9.217 16.819 1.00 90.06 170 LYS A C 1
ATOM 1322 O O . LYS A 1 170 ? -4.620 10.299 16.967 1.00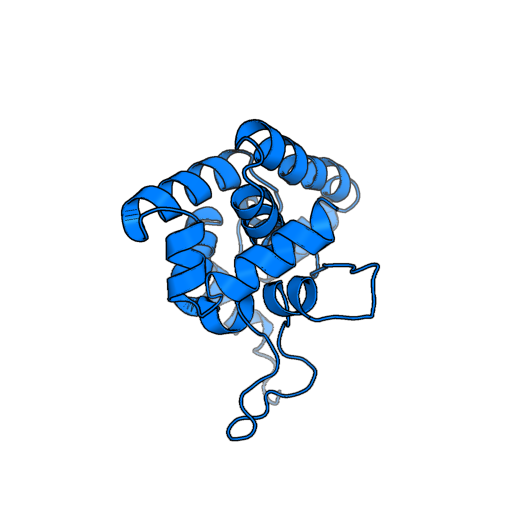 90.06 170 LYS A O 1
ATOM 1327 N N . LEU A 1 171 ? -5.689 8.823 15.649 1.00 90.56 171 LEU A N 1
ATOM 1328 C CA . LEU A 1 171 ? -5.626 9.653 14.445 1.00 90.56 171 LEU A CA 1
ATOM 1329 C C . LEU A 1 171 ? -6.835 10.583 14.288 1.00 90.56 171 LEU A C 1
ATOM 1331 O O . LEU A 1 171 ? -6.703 11.604 13.612 1.00 90.56 171 LEU A O 1
ATOM 1335 N N . LEU A 1 172 ? -7.979 10.269 14.907 1.00 90.69 172 LEU A N 1
ATOM 1336 C CA . LEU A 1 172 ? -9.200 11.079 14.820 1.00 90.69 172 LEU A CA 1
ATOM 1337 C C . LEU A 1 172 ? -9.536 11.862 16.104 1.00 90.69 172 LEU A C 1
ATOM 1339 O O . LEU A 1 172 ? -10.253 12.860 15.997 1.00 90.69 172 LEU A O 1
ATOM 1343 N N . GLY A 1 173 ? -9.020 11.476 17.279 1.00 70.06 173 GLY A N 1
ATOM 1344 C CA . GLY A 1 173 ? -9.224 12.185 18.552 1.00 70.06 173 GLY A CA 1
ATOM 1345 C C . GLY A 1 173 ? -9.209 11.286 19.778 1.00 70.06 173 GLY A C 1
ATOM 1346 O O . GLY A 1 173 ? -10.256 10.650 20.025 1.00 70.06 173 GLY A O 1
#

pLDDT: mean 84.64, std 13.95, range [38.12, 97.88]

Sequence (173 aa):
MLFGYRMEAISILGREVMNPRGLIGLGYDTIDYCGAELATVCPPPEFPLPPLTSQALGEFASSPRYPILVHCTQGKDRTGLIICLLLLLLDVPVDAVTYDYTMSEAGLLPEKEVRMVEIREIGLTEEFASAPREWIVKMHEYLGEKYGGTREYLEAIGVDEGMQARITEKLLG

Radius of gyration: 17.26 Å; chains: 1; bounding box: 46×33×40 Å

Secondary structure (DSSP, 8-state):
--SSTHHHHHHHHIIIIIHHHHHHHHHHHHHHH-HHHHH-SS--TTS---TTS---HHHHHH-S-PSP----SSSSHHHHHHHHHHHHHTT--HHHHHHHHHHHHHHHGGGHHHHHHHHHHTT--GGGGS--THHHHHHHHHHHHHHSSHHHHHHHTT--HHHHHHHHHHHH-

Foldseek 3Di:
DPDPCPLVVLQCCQAVPDAVCFLLNVLVVCLVPVLLLLLDDQDDPVDGDPPPRHDALNCLQDPPDPDDDDADPLCQRPVLSRVLLLCVLLVNDLVVSLVVNQVSQVVLVVCLVVVCVVCVSSNHDSSVSGRDSCNSVSVQVCCCVPQVGSQSSNVVSPCDPSSSVSSNVSVPD